Protein AF-A0A4P2VG55-F1 (afdb_monomer)

Sequence (116 aa):
MADAEVGRYVLEERNGRLILSYYGGGGRMQVASTDARHRHWLAAAGVKGEVPATLAEIDEVAKLFVAVRLLPYARSGRALADVLREMSDFELHYWYYAILRHGMRAVGAMKKLYGI

Radius of gyration: 13.65 Å; Cα contacts (8 Å, |Δi|>4): 176; chains: 1; bounding box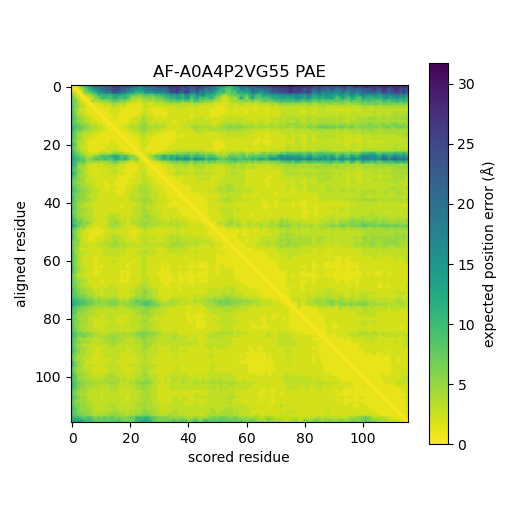: 30×31×34 Å

Solvent-accessible surface area (backbone atoms only — not comparable to full-atom values): 6308 Å² total; per-residue (Å²): 131,83,75,66,72,62,31,30,38,36,58,43,80,55,94,68,23,32,34,34,28,40,40,39,98,87,51,78,43,83,76,44,57,32,55,42,85,50,52,66,35,42,52,66,30,68,46,70,58,61,43,60,44,28,79,92,36,44,61,60,49,23,45,41,51,45,49,40,63,43,55,79,68,34,84,37,52,64,56,44,17,53,50,59,62,72,52,50,64,68,56,34,47,51,49,34,53,38,32,73,76,50,39,70,60,36,54,54,50,50,27,66,73,72,76,49

pLDDT: mean 93.22, std 6.6, range [51.44, 97.88]

Structure (mmCIF, N/CA/C/O backbone):
data_AF-A0A4P2VG55-F1
#
_entry.id   AF-A0A4P2VG55-F1
#
loop_
_atom_site.group_PDB
_atom_site.id
_atom_site.type_symbol
_atom_site.label_atom_id
_atom_site.label_alt_id
_atom_site.label_comp_id
_atom_site.label_asym_id
_atom_site.label_entity_id
_atom_site.label_seq_id
_atom_site.pdbx_PDB_ins_code
_atom_site.Cartn_x
_atom_site.Cartn_y
_atom_site.Cartn_z
_atom_site.occupancy
_atom_site.B_iso_or_equiv
_atom_site.auth_seq_id
_atom_site.auth_comp_id
_atom_site.auth_asym_id
_atom_site.auth_atom_id
_atom_site.pdbx_PDB_model_num
ATOM 1 N N . MET A 1 1 ? 11.593 -16.445 -19.366 1.00 51.44 1 MET A N 1
ATOM 2 C CA . MET A 1 1 ? 11.872 -15.006 -19.552 1.00 51.44 1 MET A CA 1
ATOM 3 C C . MET A 1 1 ? 12.124 -14.423 -18.179 1.00 51.44 1 MET A C 1
ATOM 5 O O . MET A 1 1 ? 11.302 -14.666 -17.309 1.00 51.44 1 MET A O 1
ATOM 9 N N . ALA A 1 2 ? 13.259 -13.758 -17.961 1.00 58.09 2 ALA A N 1
ATOM 10 C CA . ALA A 1 2 ? 13.461 -13.000 -16.729 1.00 58.09 2 ALA A CA 1
ATOM 11 C C . ALA A 1 2 ? 12.478 -11.822 -16.724 1.00 58.09 2 ALA A C 1
ATOM 13 O O . ALA A 1 2 ? 12.309 -11.166 -17.753 1.00 58.09 2 ALA A O 1
ATOM 14 N N . ASP A 1 3 ? 11.799 -11.618 -15.603 1.00 70.19 3 ASP A N 1
ATOM 15 C CA . ASP A 1 3 ? 10.904 -10.486 -15.395 1.00 70.19 3 ASP A CA 1
ATOM 16 C C . ASP A 1 3 ? 11.740 -9.198 -15.418 1.00 70.19 3 ASP A C 1
ATOM 18 O O . ASP A 1 3 ? 12.733 -9.088 -14.696 1.00 70.19 3 ASP A O 1
ATOM 22 N N . ALA A 1 4 ? 11.425 -8.273 -16.324 1.00 79.81 4 ALA A N 1
ATOM 23 C CA . ALA A 1 4 ? 12.235 -7.077 -16.522 1.00 79.81 4 ALA A CA 1
ATOM 24 C C . ALA A 1 4 ? 11.852 -6.017 -15.481 1.00 79.81 4 ALA A C 1
ATOM 26 O O . ALA A 1 4 ? 10.719 -5.539 -15.474 1.00 79.81 4 ALA A O 1
ATOM 27 N N . GLU A 1 5 ? 12.796 -5.622 -14.621 1.00 83.81 5 GLU A N 1
ATOM 28 C CA . GLU A 1 5 ? 12.613 -4.489 -13.705 1.00 83.81 5 GLU A CA 1
ATOM 29 C C . GLU A 1 5 ? 12.470 -3.196 -14.520 1.00 83.81 5 GLU A C 1
ATOM 31 O O . GLU A 1 5 ? 13.413 -2.749 -15.174 1.00 83.81 5 GLU A O 1
ATOM 36 N N . VAL A 1 6 ? 11.282 -2.585 -14.484 1.00 88.50 6 VAL A N 1
ATOM 37 C CA . VAL A 1 6 ? 11.009 -1.302 -15.166 1.00 88.50 6 VAL A CA 1
ATOM 38 C C . VAL A 1 6 ? 11.196 -0.087 -14.249 1.00 88.50 6 VAL A C 1
ATOM 40 O O . VAL A 1 6 ? 11.140 1.062 -14.696 1.00 88.50 6 VAL A O 1
ATOM 43 N N . GLY A 1 7 ? 11.440 -0.339 -12.963 1.00 93.88 7 GLY A N 1
ATOM 44 C CA . GLY A 1 7 ? 11.624 0.659 -11.919 1.00 93.88 7 GLY A CA 1
ATOM 45 C C . GLY A 1 7 ? 11.490 0.046 -10.527 1.00 93.88 7 GLY A C 1
ATOM 46 O O . GLY A 1 7 ? 11.538 -1.169 -10.364 1.00 93.88 7 GLY A O 1
ATOM 47 N N . ARG A 1 8 ? 11.278 0.885 -9.513 1.00 96.19 8 ARG A N 1
ATOM 48 C CA . ARG A 1 8 ? 11.061 0.461 -8.122 1.00 96.19 8 ARG A CA 1
ATOM 49 C C . ARG A 1 8 ? 10.193 1.438 -7.346 1.00 96.19 8 ARG A C 1
ATOM 51 O O . ARG A 1 8 ? 10.204 2.641 -7.608 1.00 96.19 8 ARG A O 1
ATOM 58 N N . TYR A 1 9 ? 9.482 0.924 -6.357 1.00 96.69 9 TYR A N 1
ATOM 59 C CA . TYR A 1 9 ? 8.733 1.694 -5.377 1.00 96.69 9 TYR A CA 1
ATOM 60 C C . TYR A 1 9 ? 9.535 1.782 -4.085 1.00 96.69 9 TYR A C 1
ATOM 62 O O . TYR A 1 9 ? 9.988 0.765 -3.574 1.00 96.69 9 TYR A O 1
ATOM 70 N N . VAL A 1 10 ? 9.710 2.989 -3.554 1.00 96.94 10 VAL A N 1
ATOM 71 C CA . VAL A 1 10 ? 10.512 3.248 -2.353 1.00 96.94 10 VAL A CA 1
ATOM 72 C C . VAL A 1 10 ? 9.712 4.103 -1.384 1.00 96.94 10 VAL A C 1
ATOM 74 O O . VAL A 1 10 ? 9.161 5.140 -1.761 1.00 96.94 10 VAL A O 1
ATOM 77 N N . LEU A 1 11 ? 9.672 3.682 -0.124 1.00 96.44 11 LEU A N 1
ATOM 78 C CA . LEU A 1 11 ? 9.104 4.435 0.980 1.00 96.44 11 LEU A CA 1
ATOM 79 C C . LEU A 1 11 ? 10.193 5.281 1.651 1.00 96.44 11 LEU A C 1
ATOM 81 O O . LEU A 1 11 ? 11.009 4.794 2.431 1.00 96.44 11 LEU A O 1
ATOM 85 N N . GLU A 1 12 ? 10.186 6.574 1.365 1.00 95.56 12 GLU A N 1
ATOM 86 C CA . GLU A 1 12 ? 11.163 7.529 1.881 1.00 95.56 12 GLU A CA 1
ATOM 87 C C . GLU A 1 12 ? 10.568 8.355 3.016 1.00 95.56 12 GLU A C 1
ATOM 89 O O . GLU A 1 12 ? 9.402 8.735 2.965 1.00 95.56 12 GLU A O 1
ATOM 94 N N . GLU A 1 13 ? 11.373 8.720 4.008 1.00 95.50 13 GLU A N 1
ATOM 95 C CA . GLU A 1 13 ? 10.948 9.680 5.025 1.00 95.50 13 GLU A CA 1
ATOM 96 C C . GLU A 1 13 ? 11.500 11.069 4.726 1.00 95.50 13 GLU A C 1
ATOM 98 O O . GLU A 1 13 ? 12.702 11.235 4.522 1.00 95.50 13 GLU A O 1
ATOM 103 N N . ARG A 1 14 ? 10.618 12.072 4.673 1.00 94.62 14 ARG A N 1
ATOM 104 C CA . ARG A 1 14 ? 10.980 13.478 4.446 1.00 94.62 14 ARG A CA 1
ATOM 105 C C . ARG A 1 14 ? 10.031 14.388 5.217 1.00 94.62 14 ARG A C 1
ATOM 107 O O . ARG A 1 14 ? 8.817 14.262 5.079 1.00 94.62 14 ARG A O 1
ATOM 114 N N . ASN A 1 15 ? 10.576 15.324 5.995 1.00 94.69 15 ASN A N 1
ATOM 115 C CA . ASN A 1 15 ? 9.811 16.342 6.733 1.00 94.69 15 ASN A CA 1
ATOM 116 C C . ASN A 1 15 ? 8.650 15.757 7.570 1.00 94.69 15 ASN A C 1
ATOM 118 O O . ASN A 1 15 ? 7.528 16.256 7.513 1.00 94.69 15 ASN A O 1
ATOM 122 N N . GLY A 1 16 ? 8.896 14.656 8.292 1.00 95.06 16 GLY A N 1
ATOM 123 C CA . GLY A 1 16 ? 7.879 13.993 9.123 1.00 95.06 16 GLY A CA 1
ATOM 124 C C . GLY A 1 16 ? 6.804 13.223 8.344 1.00 95.06 16 GLY A C 1
ATOM 125 O O . GLY A 1 16 ? 5.785 12.837 8.912 1.00 95.06 16 GLY A O 1
ATOM 126 N N . ARG A 1 17 ? 7.003 12.977 7.045 1.00 96.62 17 ARG A N 1
ATOM 127 C CA . ARG A 1 17 ? 6.096 12.189 6.202 1.00 96.62 17 ARG A CA 1
ATOM 128 C C . ARG A 1 17 ? 6.804 10.969 5.641 1.00 96.62 17 ARG A C 1
ATOM 130 O O . ARG A 1 17 ? 7.966 11.063 5.257 1.00 96.62 17 ARG A O 1
ATOM 137 N N . LEU A 1 18 ? 6.073 9.867 5.505 1.00 96.81 18 LEU A N 1
ATOM 138 C CA . LEU A 1 18 ? 6.463 8.763 4.632 1.00 96.81 18 LEU A CA 1
ATOM 139 C C . LEU A 1 18 ? 5.898 9.031 3.246 1.00 96.81 18 LEU A C 1
ATOM 141 O O . LEU A 1 18 ? 4.701 9.271 3.083 1.00 96.81 18 LEU A O 1
ATOM 145 N N . ILE A 1 19 ? 6.765 8.995 2.252 1.00 96.81 19 ILE A N 1
ATOM 146 C CA . ILE A 1 19 ? 6.461 9.275 0.861 1.00 96.81 19 ILE A CA 1
ATOM 147 C C . ILE A 1 19 ? 6.755 8.008 0.078 1.00 96.81 19 ILE A C 1
ATOM 149 O O . ILE A 1 19 ? 7.898 7.570 0.004 1.00 96.81 19 ILE A O 1
ATOM 153 N N . LEU A 1 20 ? 5.713 7.434 -0.513 1.00 97.06 20 LEU A N 1
ATOM 154 C CA . LEU A 1 20 ? 5.859 6.368 -1.486 1.00 97.06 20 LEU A CA 1
ATOM 155 C C . LEU A 1 20 ? 6.198 7.002 -2.834 1.00 97.06 20 LEU A C 1
ATOM 157 O O . LEU A 1 20 ? 5.365 7.701 -3.416 1.00 97.06 20 LEU A O 1
ATOM 161 N N . SER A 1 21 ? 7.412 6.762 -3.312 1.00 97.38 21 SER A N 1
ATOM 162 C CA . SER A 1 21 ? 7.919 7.236 -4.597 1.00 97.38 21 SER A CA 1
ATOM 163 C C . SER A 1 21 ? 8.105 6.063 -5.555 1.00 97.38 21 SER A C 1
ATOM 165 O O . SER A 1 21 ? 8.606 5.019 -5.158 1.00 97.38 21 SER A O 1
ATOM 167 N N . TYR A 1 22 ? 7.764 6.254 -6.822 1.00 96.44 22 TYR A N 1
ATOM 168 C CA . TYR A 1 22 ? 8.192 5.400 -7.921 1.00 96.44 22 TYR A CA 1
ATOM 169 C C . TYR A 1 22 ? 9.444 5.999 -8.574 1.00 96.44 22 TYR A C 1
ATOM 171 O O . TYR A 1 22 ? 9.483 7.199 -8.858 1.00 96.44 22 TYR A O 1
ATOM 179 N N . TYR A 1 23 ? 10.448 5.164 -8.817 1.00 95.38 23 TYR A N 1
ATOM 180 C CA . TYR A 1 23 ? 11.685 5.488 -9.521 1.00 95.38 23 TYR A CA 1
ATOM 181 C C . TYR A 1 23 ? 11.787 4.621 -10.777 1.00 95.38 23 TYR A C 1
ATOM 183 O O . TYR A 1 23 ? 11.900 3.404 -10.667 1.00 95.38 23 TYR A O 1
ATOM 191 N N . GLY A 1 24 ? 11.774 5.228 -11.964 1.00 92.56 24 GLY A N 1
ATOM 192 C CA . GLY A 1 24 ? 11.915 4.496 -13.226 1.00 92.56 24 GLY A CA 1
ATOM 193 C C . GLY A 1 24 ? 12.050 5.417 -14.437 1.00 92.56 24 GLY A C 1
ATOM 194 O O . GLY A 1 24 ? 11.683 6.589 -14.353 1.00 92.56 24 GLY A O 1
ATOM 195 N N . GLY A 1 25 ? 12.608 4.887 -15.536 1.00 76.88 25 GLY A N 1
ATOM 196 C CA . GLY A 1 25 ? 12.551 5.382 -16.930 1.00 76.88 25 GLY A CA 1
ATOM 197 C C . GLY A 1 25 ? 12.823 6.863 -17.259 1.00 76.88 25 GLY A C 1
ATOM 198 O O . GLY A 1 25 ? 12.697 7.236 -18.420 1.00 76.88 25 GLY A O 1
ATOM 199 N N . GLY A 1 26 ? 13.151 7.723 -16.294 1.00 77.06 26 GLY A N 1
ATOM 200 C CA . GLY A 1 26 ? 13.229 9.173 -16.504 1.00 77.06 26 GLY A CA 1
ATOM 201 C C . GLY A 1 26 ? 13.107 10.036 -15.245 1.00 77.06 26 GLY A C 1
ATOM 202 O O . GLY A 1 26 ? 13.266 11.250 -15.337 1.00 77.06 26 GLY A O 1
ATOM 203 N N . GLY A 1 27 ? 12.855 9.457 -14.065 1.00 88.75 27 GLY A N 1
ATOM 204 C CA . GLY A 1 27 ? 12.942 10.211 -12.816 1.00 88.75 27 GLY A CA 1
ATOM 205 C C . GLY A 1 27 ? 12.180 9.599 -11.650 1.00 88.75 27 GLY A C 1
ATOM 206 O O . GLY A 1 27 ? 11.925 8.397 -11.593 1.00 88.75 27 GLY A O 1
ATOM 207 N N . ARG A 1 28 ? 11.837 10.469 -10.699 1.00 94.06 28 ARG A N 1
ATOM 208 C CA . ARG A 1 28 ? 11.106 10.139 -9.479 1.00 94.06 28 ARG A CA 1
ATOM 209 C C . ARG A 1 28 ? 9.703 10.732 -9.534 1.00 94.06 28 ARG A C 1
ATOM 211 O O . ARG A 1 28 ? 9.555 11.937 -9.721 1.00 94.06 28 ARG A O 1
ATOM 218 N N . MET A 1 29 ? 8.696 9.912 -9.259 1.00 94.19 29 MET A N 1
ATOM 219 C CA . MET A 1 29 ? 7.306 10.334 -9.107 1.00 94.19 29 MET A CA 1
ATOM 220 C C . MET A 1 29 ? 6.805 9.992 -7.707 1.00 94.19 29 MET A C 1
ATOM 222 O O . MET A 1 29 ? 6.912 8.853 -7.268 1.00 94.19 29 MET A O 1
ATOM 226 N N . GLN A 1 30 ? 6.218 10.956 -7.003 1.00 94.69 30 GLN A N 1
ATOM 227 C CA . GLN A 1 30 ? 5.509 10.661 -5.760 1.00 94.69 30 GLN A CA 1
ATOM 228 C C . GLN A 1 30 ? 4.151 10.018 -6.073 1.00 94.69 30 GLN A C 1
ATOM 230 O O . GLN A 1 30 ? 3.346 10.589 -6.800 1.00 94.69 30 GLN A O 1
ATOM 235 N N . VAL A 1 31 ? 3.888 8.856 -5.479 1.00 94.12 31 VAL A N 1
ATOM 236 C CA . VAL A 1 31 ? 2.681 8.046 -5.699 1.00 94.12 31 VAL A CA 1
ATOM 237 C C . VAL A 1 31 ? 1.671 8.244 -4.568 1.00 94.12 31 VAL A C 1
ATOM 239 O O . VAL A 1 31 ? 0.481 8.445 -4.803 1.00 94.12 31 VAL A O 1
ATOM 242 N N . ALA A 1 32 ? 2.139 8.205 -3.320 1.00 94.50 32 ALA A N 1
ATOM 243 C CA . ALA A 1 32 ? 1.304 8.382 -2.137 1.00 94.50 32 ALA A CA 1
ATOM 244 C C . ALA A 1 32 ? 2.126 8.945 -0.972 1.00 94.50 32 ALA A C 1
ATOM 246 O O . ALA A 1 32 ? 3.355 8.968 -1.007 1.00 94.50 32 ALA A O 1
ATOM 247 N N . SER A 1 33 ? 1.457 9.426 0.076 1.00 95.56 33 SER A N 1
ATOM 248 C CA . SER A 1 33 ? 2.147 9.810 1.308 1.00 95.56 33 SER A CA 1
ATOM 249 C C . SER A 1 33 ? 1.267 9.652 2.537 1.00 95.56 33 SER A C 1
ATOM 251 O O . SER A 1 33 ? 0.041 9.740 2.456 1.00 95.56 33 SER A O 1
ATOM 253 N N . THR A 1 34 ? 1.919 9.465 3.676 1.00 95.81 34 THR A N 1
ATOM 254 C CA . THR A 1 34 ? 1.315 9.372 5.002 1.00 95.81 34 THR A CA 1
ATOM 255 C C . THR A 1 34 ? 2.249 10.003 6.039 1.00 95.81 34 THR A C 1
ATOM 257 O O . THR A 1 34 ? 3.325 10.490 5.698 1.00 95.81 34 THR A O 1
ATOM 260 N N . ASP A 1 35 ? 1.837 10.055 7.299 1.00 96.00 35 ASP A N 1
ATOM 261 C CA . ASP A 1 35 ? 2.656 10.574 8.400 1.00 96.00 35 ASP A CA 1
ATOM 262 C C . ASP A 1 35 ? 3.763 9.573 8.805 1.00 96.00 35 ASP A C 1
ATOM 264 O O . ASP A 1 35 ? 3.521 8.362 8.821 1.00 96.00 35 ASP A O 1
ATOM 268 N N . ALA A 1 36 ? 4.962 10.064 9.151 1.00 95.62 36 ALA A N 1
ATOM 269 C CA . ALA A 1 36 ? 6.093 9.261 9.644 1.00 95.62 36 ALA A CA 1
ATOM 270 C C . ALA A 1 36 ? 5.720 8.367 10.828 1.00 95.62 36 ALA A C 1
ATOM 272 O O . ALA A 1 36 ? 6.165 7.218 10.908 1.00 95.62 36 ALA A O 1
ATOM 273 N N . ARG A 1 37 ? 4.817 8.835 11.698 1.00 94.06 37 ARG A N 1
ATOM 274 C CA . ARG A 1 37 ? 4.344 8.064 12.853 1.00 94.06 37 ARG A CA 1
ATOM 275 C C . ARG A 1 37 ? 3.694 6.739 12.462 1.00 94.06 37 ARG A C 1
ATOM 277 O O . ARG A 1 37 ? 3.630 5.835 13.285 1.00 94.06 37 ARG A O 1
ATOM 284 N N . HIS A 1 38 ? 3.217 6.593 11.225 1.00 94.75 38 HIS A N 1
ATOM 285 C CA . HIS A 1 38 ? 2.569 5.371 10.755 1.00 94.75 38 HIS A CA 1
ATOM 286 C C . HIS A 1 38 ? 3.554 4.273 10.312 1.00 94.75 38 HIS A C 1
ATOM 288 O O . HIS A 1 38 ? 3.118 3.170 9.985 1.00 94.75 38 HIS A O 1
ATOM 294 N N . ARG A 1 39 ? 4.871 4.529 10.337 1.00 94.62 39 ARG A N 1
ATOM 295 C CA . ARG A 1 39 ? 5.918 3.575 9.920 1.00 94.62 39 ARG A CA 1
ATOM 296 C C . ARG A 1 39 ? 5.799 2.221 10.617 1.00 94.62 39 ARG A C 1
ATOM 298 O O . ARG A 1 39 ? 5.910 1.185 9.970 1.00 94.62 39 ARG A O 1
ATOM 305 N N . HIS A 1 40 ? 5.548 2.223 11.925 1.00 94.38 40 HIS A N 1
ATOM 306 C CA . HIS A 1 40 ? 5.441 0.983 12.693 1.00 94.38 40 HIS A CA 1
ATOM 307 C C . HIS A 1 40 ? 4.235 0.132 12.270 1.00 94.38 40 HIS A C 1
ATOM 309 O O . HIS A 1 40 ? 4.329 -1.091 12.277 1.00 94.38 40 HIS A O 1
ATOM 315 N N . TRP A 1 41 ? 3.136 0.752 11.827 1.00 95.25 41 TRP A N 1
ATOM 316 C CA . TRP A 1 41 ? 1.977 0.024 11.305 1.00 95.25 41 TRP A CA 1
ATOM 317 C C . TRP A 1 41 ? 2.224 -0.564 9.916 1.00 95.25 41 TRP A C 1
ATOM 319 O O . TRP A 1 41 ? 1.747 -1.658 9.638 1.00 95.25 41 TRP A O 1
ATOM 329 N N . LEU A 1 42 ? 3.011 0.107 9.068 1.00 94.31 42 LEU A N 1
ATOM 330 C CA . LEU A 1 42 ? 3.463 -0.471 7.795 1.00 94.31 42 LEU A CA 1
ATOM 331 C C . LEU A 1 42 ? 4.318 -1.720 8.030 1.00 94.31 42 LEU A C 1
ATOM 333 O O . LEU A 1 42 ? 4.068 -2.758 7.424 1.00 94.31 42 LEU A O 1
ATOM 337 N N . ALA A 1 43 ? 5.268 -1.645 8.965 1.00 94.06 43 ALA A N 1
ATOM 338 C CA . ALA A 1 43 ? 6.077 -2.800 9.346 1.00 94.06 43 ALA A CA 1
ATOM 339 C C . ALA A 1 43 ? 5.212 -3.934 9.926 1.00 94.06 43 ALA A C 1
ATOM 341 O O . ALA A 1 43 ? 5.382 -5.089 9.545 1.00 94.06 43 ALA A O 1
ATOM 342 N N . ALA A 1 44 ? 4.237 -3.609 10.783 1.00 94.81 44 ALA A N 1
ATOM 343 C CA . ALA A 1 44 ? 3.303 -4.588 11.342 1.00 94.81 44 ALA A CA 1
ATOM 344 C C . ALA A 1 44 ? 2.406 -5.244 10.277 1.00 94.81 44 ALA A C 1
ATOM 346 O O . ALA A 1 44 ? 2.036 -6.403 10.428 1.00 94.81 44 ALA A O 1
ATOM 347 N N . ALA A 1 45 ? 2.089 -4.535 9.191 1.00 93.56 45 ALA A N 1
ATOM 348 C CA . ALA A 1 45 ? 1.377 -5.080 8.037 1.00 93.56 45 ALA A CA 1
ATOM 349 C C . ALA A 1 45 ? 2.267 -5.967 7.139 1.00 93.56 45 ALA A C 1
ATOM 351 O O . ALA A 1 45 ? 1.774 -6.562 6.179 1.00 93.56 45 ALA A O 1
ATOM 352 N N . GLY A 1 46 ? 3.571 -6.060 7.423 1.00 93.62 46 GLY A N 1
ATOM 353 C CA . GLY A 1 46 ? 4.544 -6.787 6.606 1.00 93.62 46 GLY A CA 1
ATOM 354 C C . GLY A 1 46 ? 4.908 -6.067 5.307 1.00 93.62 46 GLY A C 1
ATOM 355 O O . GLY A 1 46 ? 5.291 -6.718 4.346 1.00 93.62 46 GLY A O 1
ATOM 356 N N . VAL A 1 47 ? 4.750 -4.742 5.247 1.00 93.62 47 VAL A N 1
ATOM 357 C CA . VAL A 1 47 ? 5.058 -3.951 4.049 1.00 93.62 47 VAL A CA 1
ATOM 358 C C . VAL A 1 47 ? 6.568 -3.743 3.922 1.00 93.62 47 VAL A C 1
ATOM 360 O O . VAL A 1 47 ? 7.215 -3.238 4.845 1.00 93.62 47 VAL A O 1
ATOM 363 N N . LYS A 1 48 ? 7.122 -4.079 2.753 1.00 90.94 48 LYS A N 1
ATOM 364 C CA . LYS A 1 48 ? 8.521 -3.802 2.401 1.00 90.94 48 LYS A CA 1
ATOM 365 C C . LYS A 1 48 ? 8.732 -2.297 2.169 1.00 90.94 48 LYS A C 1
ATOM 367 O O . LYS A 1 48 ? 7.879 -1.609 1.612 1.00 90.94 48 LYS A O 1
ATOM 372 N N . GLY A 1 49 ? 9.883 -1.773 2.595 1.00 90.19 49 GLY A N 1
ATOM 373 C CA . GLY A 1 49 ? 10.245 -0.361 2.387 1.00 90.19 49 GLY A CA 1
ATOM 374 C C . GLY A 1 49 ? 10.669 -0.035 0.952 1.00 90.19 49 GLY A C 1
ATOM 375 O O . GLY A 1 49 ? 10.590 1.119 0.538 1.00 90.19 49 GLY A O 1
ATOM 376 N N . GLU A 1 50 ? 11.088 -1.044 0.194 1.00 95.19 50 GLU A N 1
ATOM 377 C CA . GLU A 1 50 ? 11.453 -0.950 -1.216 1.00 95.19 50 GLU A CA 1
ATOM 378 C C . GLU A 1 50 ? 10.959 -2.208 -1.934 1.00 95.19 50 GLU A C 1
ATOM 380 O O . GLU A 1 50 ? 11.124 -3.316 -1.419 1.00 95.19 50 GLU A O 1
ATOM 385 N N . VAL A 1 51 ? 10.315 -2.028 -3.088 1.00 96.00 51 VAL A N 1
ATOM 386 C CA . VAL A 1 51 ? 9.715 -3.102 -3.888 1.00 96.00 51 VAL A CA 1
ATOM 387 C C . VAL A 1 51 ? 10.062 -2.877 -5.364 1.00 96.00 51 VAL A C 1
ATOM 389 O O . VAL A 1 51 ? 9.711 -1.821 -5.905 1.00 96.00 51 VAL A O 1
ATOM 392 N N . PRO A 1 52 ? 10.746 -3.817 -6.040 1.00 95.31 52 PRO A N 1
ATOM 393 C CA . PRO A 1 52 ? 10.964 -3.749 -7.483 1.00 95.31 52 PRO A CA 1
ATOM 394 C C . PRO A 1 52 ? 9.639 -3.668 -8.251 1.00 95.31 52 PRO A C 1
ATOM 396 O O . PRO A 1 52 ? 8.662 -4.322 -7.901 1.00 95.31 52 PRO A O 1
ATOM 399 N N . ALA A 1 53 ? 9.590 -2.870 -9.315 1.00 92.38 53 ALA A N 1
ATOM 400 C CA . ALA A 1 53 ? 8.441 -2.827 -10.213 1.00 92.38 53 ALA A CA 1
ATOM 401 C C . ALA A 1 53 ? 8.581 -3.942 -11.257 1.00 92.38 53 ALA A C 1
ATOM 403 O O . ALA A 1 53 ? 9.023 -3.709 -12.383 1.00 92.38 53 ALA A O 1
ATOM 404 N N . THR A 1 54 ? 8.240 -5.157 -10.843 1.00 93.56 54 THR A N 1
ATOM 405 C CA . THR A 1 54 ? 8.212 -6.375 -11.662 1.00 93.56 54 THR A CA 1
ATOM 406 C C . THR A 1 54 ? 6.828 -7.021 -11.562 1.00 93.56 54 THR A C 1
ATOM 408 O O . THR A 1 54 ? 6.060 -6.707 -10.648 1.00 93.56 54 THR A O 1
ATOM 411 N N . LEU A 1 55 ? 6.474 -7.911 -12.493 1.00 88.88 55 LEU A N 1
ATOM 412 C CA . LEU A 1 55 ? 5.217 -8.662 -12.397 1.00 88.88 55 LEU A CA 1
ATOM 413 C C . LEU A 1 55 ? 5.208 -9.588 -11.174 1.00 88.88 55 LEU A C 1
ATOM 415 O O . LEU A 1 55 ? 4.167 -9.751 -10.550 1.00 88.88 55 LEU A O 1
ATOM 419 N N . ALA A 1 56 ? 6.357 -10.150 -10.805 1.00 92.25 56 ALA A N 1
ATOM 420 C CA . ALA A 1 56 ? 6.504 -11.032 -9.650 1.00 92.25 56 ALA A CA 1
ATOM 421 C C . ALA A 1 56 ? 6.279 -10.336 -8.294 1.00 92.25 56 ALA A C 1
ATOM 423 O O . ALA A 1 56 ? 5.939 -11.003 -7.325 1.00 92.25 56 ALA A O 1
ATOM 424 N N . GLU A 1 57 ? 6.463 -9.015 -8.211 1.00 94.50 57 GLU A N 1
ATOM 425 C CA . GLU A 1 57 ? 6.308 -8.236 -6.969 1.00 94.50 57 GLU A CA 1
ATOM 426 C C . GLU A 1 57 ? 5.050 -7.349 -6.990 1.00 94.50 57 GLU A C 1
ATOM 428 O O . GLU A 1 57 ? 4.875 -6.470 -6.145 1.00 94.50 57 GLU A O 1
ATOM 433 N N . ILE A 1 58 ? 4.151 -7.551 -7.958 1.00 92.12 58 ILE A N 1
ATOM 434 C CA . ILE A 1 58 ? 2.997 -6.668 -8.149 1.00 92.12 58 ILE A CA 1
ATOM 435 C C . ILE A 1 58 ? 2.028 -6.691 -6.953 1.00 92.12 58 ILE A C 1
ATOM 437 O O . ILE A 1 58 ? 1.445 -5.656 -6.621 1.00 92.12 58 ILE A O 1
ATOM 441 N N . ASP A 1 59 ? 1.920 -7.826 -6.257 1.00 94.75 59 ASP A N 1
ATOM 442 C CA . ASP A 1 59 ? 1.128 -7.970 -5.028 1.00 94.75 59 ASP A CA 1
ATOM 443 C C . ASP A 1 59 ? 1.697 -7.096 -3.897 1.00 94.75 59 ASP A C 1
ATOM 445 O O . ASP A 1 59 ? 0.970 -6.366 -3.216 1.00 94.75 59 ASP A O 1
ATOM 449 N N . GLU A 1 60 ? 3.024 -7.077 -3.754 1.00 95.50 60 GLU A N 1
ATOM 450 C CA . GLU A 1 60 ? 3.733 -6.251 -2.771 1.00 95.50 60 GLU A CA 1
ATOM 451 C C . GLU A 1 60 ? 3.615 -4.758 -3.095 1.00 95.50 60 GLU A C 1
ATOM 453 O O . GLU A 1 60 ? 3.420 -3.934 -2.196 1.00 95.50 60 GLU A O 1
ATOM 458 N N . VAL A 1 61 ? 3.651 -4.390 -4.381 1.00 95.06 61 VAL A N 1
ATOM 459 C CA . VAL A 1 61 ? 3.387 -3.014 -4.828 1.00 95.06 61 VAL A CA 1
ATOM 460 C C . VAL A 1 61 ? 1.962 -2.590 -4.466 1.00 95.06 61 VAL A C 1
ATOM 462 O O . VAL A 1 61 ? 1.768 -1.498 -3.916 1.00 95.06 61 VAL A O 1
ATOM 465 N N . ALA A 1 62 ? 0.967 -3.439 -4.743 1.00 96.12 62 ALA A N 1
ATOM 466 C CA . ALA A 1 62 ? -0.429 -3.169 -4.412 1.00 96.12 62 ALA A CA 1
ATOM 467 C C . ALA A 1 62 ? -0.602 -2.982 -2.899 1.00 96.12 62 ALA A C 1
ATOM 469 O O . ALA A 1 62 ? -1.164 -1.974 -2.456 1.00 96.12 62 ALA A O 1
ATOM 470 N N . LYS A 1 63 ? -0.036 -3.887 -2.096 1.00 96.56 63 LYS A N 1
ATOM 471 C CA . LYS A 1 63 ? -0.071 -3.823 -0.632 1.00 96.56 63 LYS A CA 1
ATOM 472 C C . LYS A 1 63 ? 0.585 -2.563 -0.081 1.00 96.56 63 LYS A C 1
ATOM 474 O O . LYS A 1 63 ? -0.032 -1.859 0.722 1.00 96.56 63 LYS A O 1
ATOM 479 N N . LEU A 1 64 ? 1.789 -2.230 -0.544 1.00 9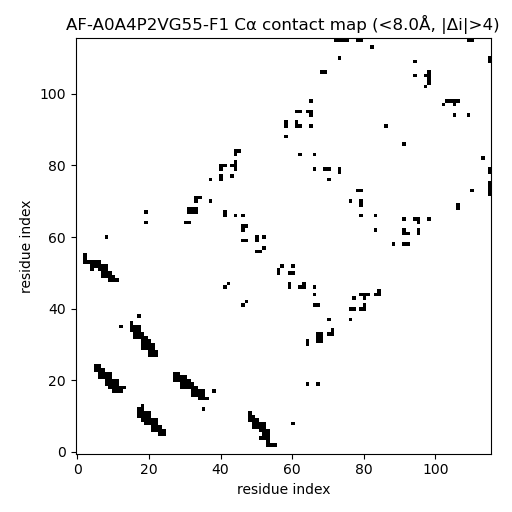6.19 64 LEU A N 1
ATOM 480 C CA . LEU A 1 64 ? 2.506 -1.012 -0.163 1.00 96.19 64 LEU A CA 1
ATOM 481 C C . LEU A 1 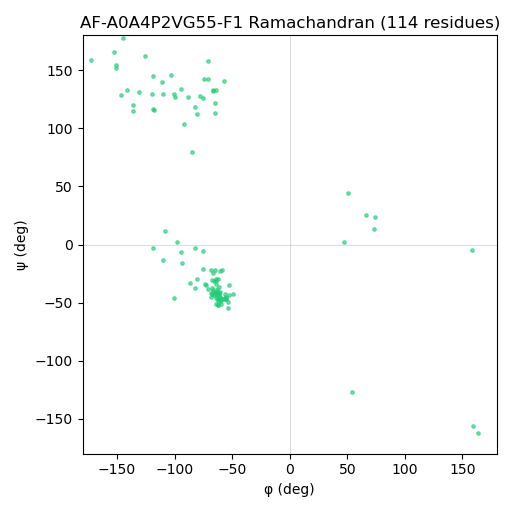64 ? 1.679 0.244 -0.478 1.00 96.19 64 LEU A C 1
ATOM 483 O O . LEU A 1 64 ? 1.514 1.117 0.380 1.00 96.19 64 LEU A O 1
ATOM 487 N N . PHE A 1 65 ? 1.110 0.328 -1.682 1.00 96.31 65 PHE A N 1
ATOM 488 C CA . PHE A 1 65 ? 0.273 1.454 -2.089 1.00 96.31 65 PHE A CA 1
ATOM 489 C C . PHE A 1 65 ? -0.986 1.588 -1.226 1.00 96.31 65 PHE A C 1
ATOM 491 O O . PHE A 1 65 ? -1.260 2.668 -0.690 1.00 96.31 65 PHE A O 1
ATOM 498 N N . VAL A 1 66 ? -1.745 0.499 -1.077 1.00 96.56 66 VAL A N 1
ATOM 499 C CA . VAL A 1 66 ? -3.000 0.472 -0.316 1.00 96.56 66 VAL A CA 1
ATOM 500 C C . VAL A 1 66 ? -2.738 0.849 1.143 1.00 96.56 66 VAL A C 1
ATOM 502 O O . VAL A 1 66 ? -3.426 1.717 1.686 1.00 96.56 66 VAL A O 1
ATOM 505 N N . ALA A 1 67 ? -1.691 0.294 1.757 1.00 96.06 67 ALA A N 1
ATOM 506 C CA . ALA A 1 67 ? -1.325 0.587 3.137 1.00 96.06 67 ALA A CA 1
ATOM 507 C C . ALA A 1 67 ? -1.011 2.076 3.351 1.00 96.06 67 ALA A C 1
ATOM 509 O O . ALA A 1 67 ? -1.605 2.725 4.219 1.00 96.06 67 ALA A O 1
ATOM 510 N N . VAL A 1 68 ? -0.135 2.654 2.520 1.00 96.06 68 VAL A N 1
ATOM 511 C CA . VAL A 1 68 ? 0.227 4.079 2.604 1.00 96.06 68 VAL A CA 1
ATOM 512 C C . VAL A 1 68 ? -0.995 4.969 2.377 1.00 96.06 68 VAL A C 1
ATOM 514 O O . VAL A 1 68 ? -1.133 6.001 3.040 1.00 96.06 68 VAL A O 1
ATOM 517 N N . ARG A 1 69 ? -1.907 4.579 1.478 1.00 95.69 69 ARG A N 1
ATOM 518 C CA . ARG A 1 69 ? -3.105 5.369 1.182 1.00 95.69 69 ARG A CA 1
ATOM 519 C C . ARG A 1 69 ? -4.142 5.330 2.300 1.00 95.69 69 ARG A C 1
ATOM 521 O O . ARG A 1 69 ? -4.807 6.343 2.507 1.00 95.69 69 ARG A O 1
ATOM 528 N N . LEU A 1 70 ? -4.295 4.207 3.000 1.00 95.00 70 LEU A N 1
ATOM 529 C CA . LEU A 1 70 ? -5.330 4.026 4.023 1.00 95.00 70 LEU A CA 1
ATOM 530 C C . LEU A 1 70 ? -4.921 4.510 5.408 1.00 95.00 70 LEU A C 1
ATOM 532 O O . LEU A 1 70 ? -5.776 5.011 6.137 1.00 95.00 70 LEU A O 1
ATOM 536 N N . LEU A 1 71 ? -3.640 4.403 5.768 1.00 93.56 71 LEU A N 1
ATOM 537 C CA . LEU A 1 71 ? -3.145 4.754 7.105 1.00 93.56 71 LEU A CA 1
ATOM 538 C C . LEU A 1 71 ? -3.587 6.131 7.624 1.00 93.56 71 LEU A C 1
ATOM 540 O O . LEU A 1 71 ? -3.987 6.200 8.783 1.00 93.56 71 LEU A O 1
ATOM 544 N N . PRO A 1 72 ? -3.590 7.217 6.822 1.00 92.50 72 PRO A N 1
ATOM 545 C CA . PRO A 1 72 ? -4.076 8.519 7.284 1.00 92.50 72 PRO A CA 1
ATOM 546 C C . PRO A 1 72 ? -5.545 8.529 7.716 1.00 92.50 72 PRO A C 1
ATOM 548 O O . PRO A 1 72 ? -5.969 9.434 8.431 1.00 92.50 72 PRO A O 1
ATOM 551 N N . TYR A 1 73 ? -6.335 7.576 7.227 1.00 91.62 73 TYR A N 1
ATOM 552 C CA . TYR A 1 73 ? -7.779 7.549 7.402 1.00 91.62 73 TYR A CA 1
ATOM 553 C C . TYR A 1 73 ? -8.244 6.435 8.334 1.00 91.62 73 TYR A C 1
ATOM 555 O O . TYR A 1 73 ? -9.404 6.475 8.745 1.00 91.62 73 TYR A O 1
ATOM 563 N N . ALA A 1 74 ? -7.383 5.473 8.659 1.00 91.31 74 ALA A N 1
ATOM 564 C CA . ALA A 1 74 ? -7.698 4.433 9.619 1.00 91.31 74 ALA A CA 1
ATOM 565 C C . ALA A 1 74 ? -7.844 5.039 11.023 1.00 91.31 74 ALA A C 1
ATOM 567 O O . ALA A 1 74 ? -7.003 5.813 11.480 1.00 91.31 74 ALA A O 1
ATOM 568 N N . ARG A 1 75 ? -8.915 4.675 11.726 1.00 88.00 75 ARG A N 1
ATOM 569 C CA . ARG A 1 75 ? -9.120 4.993 13.146 1.00 88.00 75 ARG A CA 1
ATOM 570 C C . ARG A 1 75 ? -8.114 4.257 14.025 1.00 88.00 75 ARG A C 1
ATOM 572 O O . ARG A 1 75 ? -7.741 4.759 15.079 1.00 88.00 75 ARG A O 1
ATOM 579 N N . SER A 1 76 ? -7.684 3.076 13.585 1.00 91.25 76 SER A N 1
ATOM 580 C CA . SER A 1 76 ? -6.698 2.242 14.262 1.00 91.25 76 SER A CA 1
ATOM 581 C C . SER A 1 76 ? -5.699 1.696 13.248 1.00 91.25 76 SER A C 1
ATOM 583 O O . SER A 1 76 ? -6.051 0.893 12.385 1.00 91.25 76 SER A O 1
ATOM 585 N N . GLY A 1 77 ? -4.433 2.107 13.371 1.00 92.62 77 GLY A N 1
ATOM 586 C CA . GLY A 1 77 ? -3.356 1.562 12.541 1.00 92.62 77 GLY A CA 1
ATOM 587 C C . GLY A 1 77 ? -3.145 0.061 12.761 1.00 92.62 77 GLY A C 1
ATOM 588 O O . GLY A 1 77 ? -2.810 -0.645 11.816 1.00 92.62 77 GLY A O 1
ATOM 589 N N . ARG A 1 78 ? -3.441 -0.438 13.971 1.00 93.62 78 ARG A N 1
ATOM 590 C CA . ARG A 1 78 ? -3.436 -1.872 14.292 1.00 93.62 78 ARG A CA 1
ATOM 591 C C . ARG A 1 78 ? -4.468 -2.636 13.476 1.00 93.62 78 ARG A C 1
ATOM 593 O O . ARG A 1 78 ? -4.112 -3.601 12.820 1.00 93.62 78 ARG A O 1
ATOM 600 N N . ALA A 1 79 ? -5.717 -2.168 13.484 1.00 92.62 79 ALA A N 1
ATOM 601 C CA . ALA A 1 79 ? -6.803 -2.822 12.757 1.00 92.62 79 ALA A CA 1
ATOM 602 C C . ALA A 1 79 ? -6.517 -2.858 11.250 1.00 92.62 79 ALA A C 1
ATOM 604 O O . ALA A 1 79 ? -6.715 -3.883 10.610 1.00 92.62 79 ALA A O 1
ATOM 605 N N . LEU A 1 80 ? -5.974 -1.769 10.694 1.00 95.19 80 LEU A N 1
ATOM 606 C CA . LEU A 1 80 ? -5.535 -1.757 9.300 1.00 95.19 80 LEU A CA 1
ATOM 607 C C . LEU A 1 80 ? -4.391 -2.749 9.043 1.00 95.19 80 LEU A C 1
ATOM 609 O O . LEU A 1 80 ? -4.419 -3.445 8.034 1.00 95.19 80 LEU A O 1
ATOM 613 N N . ALA A 1 81 ? -3.393 -2.824 9.925 1.00 95.62 81 ALA A N 1
ATOM 614 C CA . ALA A 1 81 ? -2.299 -3.778 9.773 1.00 95.62 81 ALA A CA 1
ATOM 615 C C . ALA A 1 81 ? -2.787 -5.235 9.837 1.00 95.62 81 ALA A C 1
ATOM 617 O O . ALA A 1 81 ? -2.300 -6.065 9.078 1.00 95.62 81 ALA A O 1
ATOM 618 N N . ASP A 1 82 ? -3.759 -5.534 10.699 1.00 95.44 82 ASP A N 1
ATOM 619 C CA . ASP A 1 82 ? -4.392 -6.852 10.796 1.00 95.44 82 ASP A CA 1
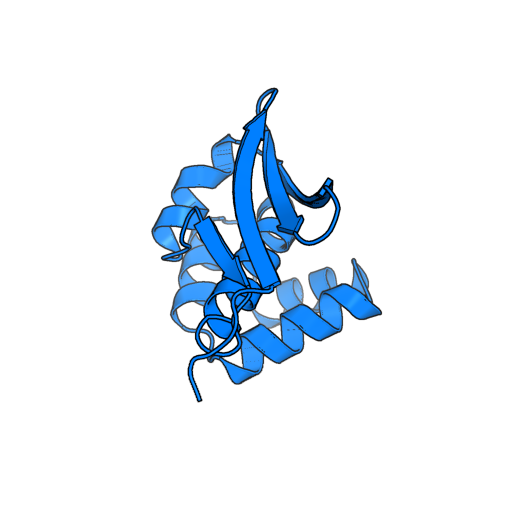ATOM 620 C C . ASP A 1 82 ? -5.135 -7.190 9.490 1.00 95.44 82 ASP A C 1
ATOM 622 O O . ASP A 1 82 ?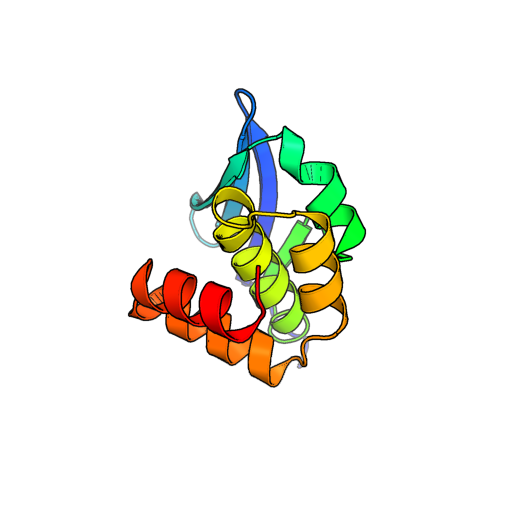 -4.829 -8.197 8.855 1.00 95.44 82 ASP A O 1
ATOM 626 N N . VAL A 1 83 ? -5.987 -6.279 9.004 1.00 95.12 83 VAL A N 1
ATOM 627 C CA . VAL A 1 83 ? -6.709 -6.429 7.727 1.00 95.12 83 VAL A CA 1
ATOM 628 C C . VAL A 1 83 ? -5.754 -6.654 6.553 1.00 95.12 83 VAL A C 1
ATOM 630 O O . VAL A 1 83 ? -5.971 -7.554 5.753 1.00 95.12 83 VAL A O 1
ATOM 633 N N . LEU A 1 84 ? -4.673 -5.878 6.443 1.00 95.56 84 LEU A N 1
ATOM 634 C CA . LEU A 1 84 ? -3.705 -6.004 5.345 1.00 95.56 84 LEU A CA 1
ATOM 635 C C . LEU A 1 84 ? -2.886 -7.301 5.380 1.00 95.56 84 LEU A C 1
ATOM 637 O O . LEU A 1 84 ? -2.312 -7.674 4.359 1.00 95.56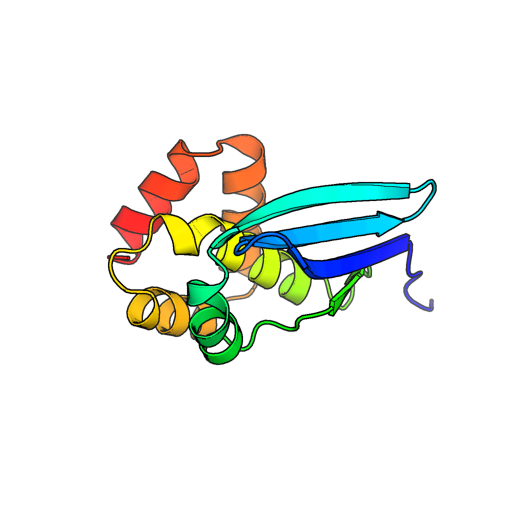 84 LEU A O 1
ATOM 641 N N . ARG A 1 85 ? -2.769 -7.959 6.539 1.00 95.06 85 ARG A N 1
ATOM 642 C CA . ARG A 1 85 ? -2.112 -9.270 6.649 1.00 95.06 85 ARG A CA 1
ATOM 643 C C . ARG A 1 85 ? -3.025 -10.411 6.222 1.00 95.06 85 ARG A C 1
ATOM 645 O O . ARG A 1 85 ? -2.521 -11.427 5.762 1.00 95.06 85 ARG A O 1
ATOM 652 N N . GLU A 1 86 ? -4.328 -10.243 6.408 1.00 94.19 86 GLU A N 1
ATOM 653 C CA . GLU A 1 86 ? -5.341 -11.261 6.113 1.00 94.19 86 GLU A CA 1
ATOM 654 C C . GLU A 1 86 ? -5.942 -11.112 4.708 1.00 94.19 86 GLU A C 1
ATOM 656 O O . GLU A 1 86 ? -6.563 -12.044 4.203 1.00 94.19 86 GLU A O 1
ATOM 661 N N . MET A 1 87 ? -5.751 -9.953 4.073 1.00 94.62 87 MET A N 1
ATOM 662 C CA . MET A 1 87 ? -6.255 -9.659 2.735 1.00 94.62 87 MET A CA 1
ATOM 663 C C . MET A 1 87 ? -5.618 -10.567 1.684 1.00 94.62 87 MET A C 1
ATOM 665 O O . MET A 1 87 ? -4.396 -10.703 1.629 1.00 94.62 87 MET A O 1
ATOM 669 N N . SER A 1 88 ? -6.451 -11.136 0.816 1.00 95.81 88 SER A N 1
ATOM 670 C CA . SER A 1 88 ? -5.971 -11.894 -0.340 1.00 95.81 88 SER A CA 1
ATOM 671 C C . SER A 1 88 ? -5.338 -10.982 -1.398 1.00 95.81 88 SER A C 1
ATOM 673 O O . SER A 1 88 ? -5.684 -9.801 -1.502 1.00 95.81 88 SER A O 1
ATOM 675 N N . ASP A 1 89 ? -4.477 -11.541 -2.252 1.00 94.56 89 ASP A N 1
ATOM 676 C CA . ASP A 1 89 ? -3.873 -10.799 -3.369 1.00 94.56 89 ASP A CA 1
ATOM 677 C C . ASP A 1 89 ? -4.955 -10.198 -4.278 1.00 94.56 89 ASP A C 1
ATOM 679 O O . ASP A 1 89 ? -4.905 -9.022 -4.633 1.00 94.56 89 ASP A O 1
ATOM 683 N N . PHE A 1 90 ? -6.013 -10.962 -4.571 1.00 96.12 90 PHE A N 1
ATOM 684 C CA . PHE A 1 90 ? -7.153 -10.476 -5.350 1.00 96.12 90 PHE A CA 1
ATOM 685 C C . PHE A 1 90 ? -7.788 -9.213 -4.745 1.00 96.12 90 PHE A C 1
ATOM 687 O O . PHE A 1 90 ? -8.049 -8.245 -5.463 1.00 96.12 90 PHE A O 1
ATOM 694 N N . GLU A 1 91 ? -8.031 -9.199 -3.434 1.00 96.38 91 GLU A N 1
ATOM 695 C CA . GLU A 1 91 ? -8.596 -8.034 -2.751 1.00 96.38 91 GLU A CA 1
ATOM 696 C C . GLU A 1 91 ? -7.631 -6.844 -2.757 1.00 96.38 91 GLU A C 1
ATOM 698 O O . GLU A 1 91 ? -8.065 -5.714 -2.995 1.00 96.38 91 GLU A O 1
ATOM 703 N N . LEU A 1 92 ? -6.332 -7.081 -2.544 1.00 96.00 92 LEU A N 1
ATOM 704 C CA . LEU A 1 92 ? -5.306 -6.037 -2.602 1.00 96.00 92 LEU A CA 1
ATOM 705 C C . LEU A 1 92 ? -5.279 -5.370 -3.977 1.00 96.00 92 LEU A C 1
ATOM 707 O O . LEU A 1 92 ? -5.313 -4.141 -4.064 1.00 96.00 92 LEU A O 1
ATOM 711 N N . HIS A 1 93 ? -5.296 -6.167 -5.045 1.00 96.75 93 HIS A N 1
ATOM 712 C CA . HIS A 1 93 ? -5.377 -5.677 -6.421 1.00 96.75 93 HIS A CA 1
ATOM 713 C C . HIS A 1 93 ? -6.668 -4.920 -6.683 1.00 96.75 93 HIS A C 1
ATOM 715 O O . HIS A 1 93 ? -6.635 -3.801 -7.200 1.00 96.75 93 HIS A O 1
ATOM 721 N N . TYR A 1 94 ? -7.809 -5.487 -6.291 1.00 97.38 94 TYR A N 1
ATOM 722 C CA . TYR A 1 94 ? -9.100 -4.823 -6.433 1.00 97.38 94 TYR A CA 1
ATOM 723 C C . TYR A 1 94 ? -9.080 -3.432 -5.787 1.00 97.38 94 TYR A C 1
ATOM 725 O O . TYR A 1 94 ? -9.443 -2.446 -6.435 1.00 97.38 94 TYR A O 1
ATOM 733 N N . TRP A 1 95 ? -8.604 -3.322 -4.544 1.00 97.38 95 TRP A N 1
ATOM 734 C CA . TRP A 1 95 ? -8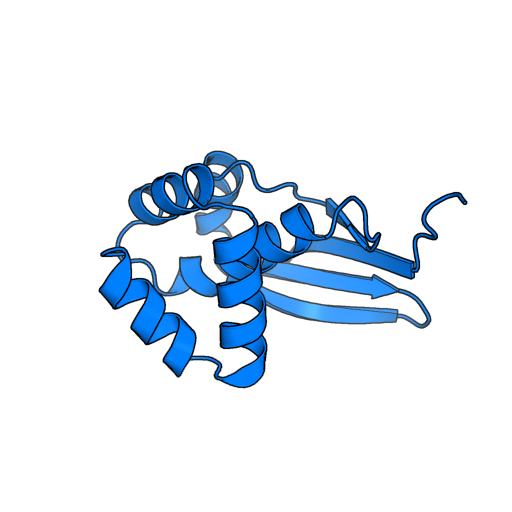.543 -2.045 -3.837 1.00 97.38 95 TRP A CA 1
ATOM 735 C C . TRP A 1 95 ? -7.488 -1.101 -4.396 1.00 97.38 95 TRP A C 1
ATOM 737 O O . TRP A 1 95 ? -7.762 0.094 -4.506 1.00 97.38 95 TRP A O 1
ATOM 747 N N . TYR A 1 96 ? -6.328 -1.608 -4.809 1.00 96.94 96 TYR A N 1
ATOM 748 C CA . TYR A 1 96 ? -5.317 -0.837 -5.528 1.00 96.94 96 TYR A CA 1
ATOM 749 C C . TYR A 1 96 ? -5.927 -0.151 -6.761 1.00 96.94 96 TYR A C 1
ATOM 751 O O . TYR A 1 96 ? -5.912 1.081 -6.862 1.00 96.94 96 TYR A O 1
ATOM 759 N N . TYR A 1 97 ? -6.571 -0.918 -7.646 1.00 96.75 97 TYR A N 1
ATOM 760 C CA . TYR A 1 97 ? -7.229 -0.386 -8.841 1.00 96.75 97 TYR A CA 1
ATOM 761 C C . TYR A 1 97 ? -8.413 0.530 -8.509 1.00 96.75 97 TYR A C 1
ATOM 763 O O . TYR A 1 97 ? -8.567 1.592 -9.124 1.00 96.75 97 TYR A O 1
ATOM 771 N N . ALA A 1 98 ? -9.242 0.165 -7.529 1.00 97.88 98 ALA A N 1
ATOM 772 C CA . ALA A 1 98 ? -10.387 0.970 -7.119 1.00 97.88 98 ALA A CA 1
ATOM 773 C C . ALA A 1 98 ? -9.950 2.332 -6.565 1.00 97.88 98 ALA A C 1
ATOM 775 O O . ALA A 1 98 ? -10.563 3.352 -6.880 1.00 97.88 98 ALA A O 1
ATOM 776 N N . ILE A 1 99 ? -8.872 2.382 -5.782 1.00 96.88 99 ILE A N 1
ATOM 777 C CA . ILE A 1 99 ? -8.307 3.626 -5.254 1.00 96.88 99 ILE A CA 1
ATOM 778 C C . ILE A 1 99 ? -7.704 4.469 -6.379 1.00 96.88 99 ILE A C 1
ATOM 780 O O . ILE A 1 99 ? -7.921 5.681 -6.389 1.00 96.88 99 ILE A O 1
ATOM 784 N N . LEU A 1 100 ? -7.000 3.868 -7.341 1.00 94.94 100 LEU A N 1
ATOM 785 C CA . LEU A 1 100 ? -6.473 4.604 -8.494 1.00 94.94 100 LEU A CA 1
ATOM 786 C C . LEU A 1 100 ? -7.586 5.240 -9.341 1.00 94.94 100 LEU A C 1
ATOM 788 O O . LEU A 1 100 ? -7.458 6.391 -9.750 1.00 94.94 100 LEU A O 1
AT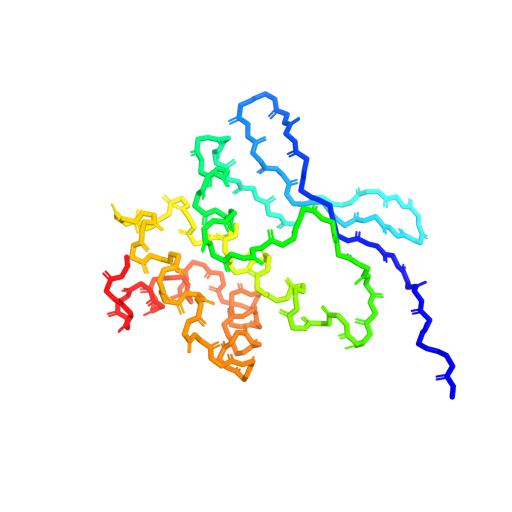OM 792 N N . ARG A 1 101 ? -8.696 4.527 -9.576 1.00 97.19 101 ARG A N 1
ATOM 793 C CA . ARG A 1 101 ? -9.816 5.028 -10.397 1.00 97.19 101 ARG A CA 1
ATOM 794 C C . ARG A 1 101 ? -10.790 5.938 -9.659 1.00 97.19 101 ARG A C 1
ATOM 796 O O . ARG A 1 101 ? -11.337 6.861 -10.257 1.00 97.19 101 ARG A O 1
ATOM 803 N N . HIS A 1 102 ? -11.071 5.655 -8.392 1.00 97.12 102 HIS A N 1
ATOM 804 C CA . HIS A 1 102 ? -12.172 6.281 -7.651 1.00 97.12 102 HIS A CA 1
ATOM 805 C C . HIS A 1 102 ? -11.706 7.084 -6.430 1.00 97.12 102 HIS A C 1
ATOM 807 O O . HIS A 1 102 ? -12.526 7.720 -5.755 1.00 97.12 102 HIS A O 1
ATOM 813 N N . GLY A 1 103 ? -10.403 7.084 -6.138 1.00 94.50 103 GLY A N 1
ATOM 814 C CA . GLY A 1 103 ? -9.785 7.900 -5.102 1.00 94.50 103 GLY A CA 1
ATOM 815 C C . GLY A 1 103 ? -10.440 7.717 -3.735 1.00 94.50 103 GLY A C 1
ATOM 816 O O . GLY A 1 103 ? -10.608 6.606 -3.230 1.00 94.50 103 GLY A O 1
ATOM 817 N N . MET A 1 104 ? -10.844 8.835 -3.127 1.00 94.88 104 MET A N 1
ATOM 818 C CA . MET A 1 104 ? -11.389 8.852 -1.767 1.00 94.88 104 MET A CA 1
ATOM 819 C C . MET A 1 104 ? -12.714 8.097 -1.606 1.00 94.88 104 MET A C 1
ATOM 821 O O . MET A 1 104 ? -13.027 7.679 -0.492 1.00 94.88 104 MET A O 1
ATOM 825 N N . ARG A 1 105 ? -13.481 7.877 -2.684 1.00 96.50 105 ARG A N 1
ATOM 826 C CA . ARG A 1 105 ? -14.709 7.066 -2.611 1.00 96.50 105 ARG A CA 1
ATOM 827 C C . ARG A 1 105 ? -14.386 5.602 -2.320 1.00 96.50 105 ARG A C 1
ATOM 829 O O . ARG A 1 105 ? -15.028 5.008 -1.459 1.00 96.50 105 ARG A O 1
ATOM 836 N N . ALA A 1 106 ? -13.358 5.054 -2.971 1.00 97.06 106 ALA A N 1
ATOM 837 C CA . ALA A 1 106 ? -12.883 3.698 -2.702 1.00 97.06 106 ALA A CA 1
ATOM 838 C C . ALA A 1 106 ? -12.295 3.581 -1.291 1.00 97.06 106 ALA A C 1
ATOM 840 O O . ALA A 1 106 ? -12.654 2.662 -0.564 1.00 97.06 106 ALA A O 1
ATOM 841 N N . VAL A 1 107 ? -11.494 4.563 -0.857 1.00 95.62 107 VAL A N 1
ATOM 842 C CA . VAL A 1 107 ? -10.989 4.627 0.529 1.00 95.62 107 VAL A CA 1
ATOM 843 C C . VAL A 1 107 ? -12.141 4.599 1.540 1.00 95.62 107 VAL A C 1
ATOM 845 O O . VAL A 1 107 ? -12.104 3.834 2.499 1.00 95.62 107 VAL A O 1
ATOM 848 N N . GLY A 1 108 ? -13.189 5.401 1.326 1.00 96.19 108 GLY A N 1
ATOM 849 C CA . GLY A 1 108 ? -14.362 5.424 2.201 1.00 96.19 108 GLY A CA 1
ATOM 850 C C . GLY A 1 108 ? -15.127 4.097 2.228 1.00 96.19 108 GLY A C 1
ATOM 851 O O . GLY A 1 108 ? -15.528 3.646 3.301 1.00 96.19 108 GLY A O 1
ATOM 852 N N . ALA A 1 109 ? -15.300 3.454 1.069 1.00 96.50 109 ALA A N 1
ATOM 853 C CA . ALA A 1 109 ? -15.950 2.149 0.966 1.00 96.50 109 ALA A CA 1
ATOM 854 C C . ALA A 1 109 ? -15.152 1.060 1.695 1.00 96.50 109 ALA A C 1
ATOM 856 O O . ALA A 1 109 ? -15.721 0.317 2.491 1.00 96.50 109 ALA A O 1
ATOM 857 N N . MET A 1 110 ? -13.836 1.027 1.487 1.00 95.12 110 MET A N 1
ATOM 858 C CA . MET A 1 110 ? -12.936 0.079 2.134 1.00 95.12 110 MET A CA 1
ATOM 859 C C . MET A 1 110 ? -12.969 0.223 3.655 1.00 95.12 110 MET A C 1
ATOM 861 O O . MET A 1 110 ? -13.153 -0.758 4.370 1.00 95.12 110 MET A O 1
ATOM 865 N N . LYS A 1 111 ? -12.901 1.461 4.158 1.00 94.31 111 LYS A N 1
ATOM 866 C CA . LYS A 1 111 ? -13.038 1.732 5.592 1.00 94.31 111 LYS A CA 1
ATOM 867 C C . LYS A 1 111 ? -14.323 1.180 6.186 1.00 94.31 111 LYS A C 1
ATOM 869 O O . LYS A 1 111 ? -14.311 0.572 7.250 1.00 94.31 111 LYS A O 1
ATOM 874 N N . LYS A 1 112 ? -15.440 1.394 5.491 1.00 94.12 112 LYS A N 1
ATOM 875 C CA . LYS A 1 112 ? -16.743 0.904 5.937 1.00 94.12 112 LYS A CA 1
ATOM 876 C C . LYS A 1 112 ? -16.809 -0.624 5.920 1.00 94.12 112 LYS A C 1
ATOM 878 O O . LYS A 1 112 ? -17.393 -1.190 6.835 1.00 94.12 112 LYS A O 1
ATOM 883 N N . LEU A 1 113 ? -16.229 -1.263 4.904 1.00 93.88 113 LEU A N 1
ATOM 884 C C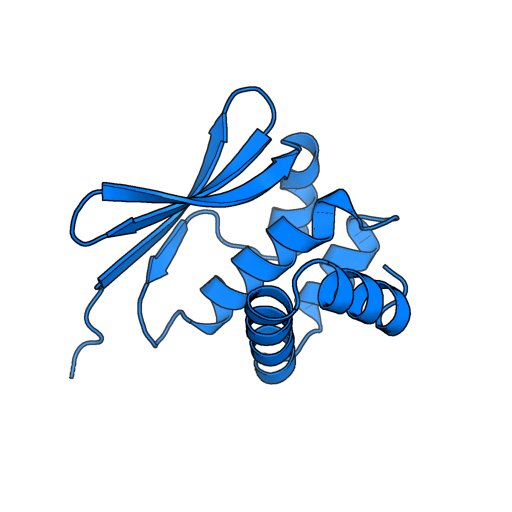A . LEU A 1 113 ? -16.261 -2.715 4.740 1.00 93.88 113 LEU A CA 1
ATOM 885 C C . LEU A 1 113 ? -15.435 -3.438 5.811 1.00 93.88 113 LEU A C 1
ATOM 887 O O . LEU A 1 113 ? -15.927 -4.390 6.403 1.00 93.88 113 LEU A O 1
ATOM 891 N N . TYR A 1 114 ? -14.219 -2.960 6.087 1.00 91.06 114 TYR A N 1
ATOM 892 C CA . TYR A 1 114 ? -13.291 -3.620 7.016 1.00 91.06 114 TYR A CA 1
ATOM 893 C C . TYR A 1 114 ? -13.286 -3.021 8.431 1.00 91.06 114 TYR A C 1
ATOM 895 O O . TYR A 1 114 ? -12.516 -3.453 9.281 1.00 91.06 114 TYR A O 1
ATOM 903 N N . GLY A 1 115 ? -14.122 -2.014 8.705 1.00 88.00 115 GLY A N 1
ATOM 904 C CA . GLY A 1 115 ? -14.213 -1.393 10.031 1.00 88.00 115 GLY A CA 1
ATOM 905 C C . GLY A 1 115 ? -12.953 -0.630 10.463 1.00 88.00 115 GLY A C 1
ATOM 906 O O . GLY A 1 115 ? -12.722 -0.472 11.663 1.00 88.00 115 GLY A O 1
ATOM 907 N N . ILE A 1 116 ? -12.153 -0.159 9.498 1.00 87.38 116 ILE A N 1
ATOM 908 C CA . ILE A 1 116 ? -10.883 0.555 9.720 1.00 87.38 116 ILE A CA 1
ATOM 909 C C . ILE A 1 116 ? -11.035 2.078 9.739 1.00 87.38 116 ILE A C 1
ATOM 911 O O . ILE A 1 116 ? -11.859 2.673 9.003 1.00 87.38 116 ILE A O 1
#

Nearest PDB structures (foldseek):
  4ksr-assembly1_A  TM=7.088E-01  e=1.411E+00  Vibrio cholerae O1 biovar El Tor str. N16961
  4pht-assembly1_A  TM=6.595E-01  e=1.254E+00  Vibrio vulnificus CMCP6
  4pht-assembly3_C  TM=6.620E-01  e=1.254E+00  Vibrio vulnificus CMCP6
  4pht-assembly2_B  TM=6.575E-01  e=1.254E+00  Vibrio vulnificus CMCP6
  8dzg-assembly1_A  TM=6.625E-01  e=1.786E+00  Escherichia coli

Mean predicted aligned error: 3.56 Å

Secondary structure (DSSP, 8-state):
-PPP---EEEEEEETTEEEEEEEETTEEEEEEEEEGGGHHHHHHTT--SEEE-SGGGHHHHHHHHHHHHHTTT-S-HHHHHHHHHH--HHHHHHHHHHHHHHTHHHHHHHHHHHT-

Organism: NCBI:txid1874277

Foldseek 3Di:
DPFDQQWKWAFDDDPQKTWTWTQGDPGIDTQAMDGNVLVVLCVLLVQDRMFTPTPVRVLSVLLNNLLRLQSRPDPDSNLVSVCSNPDDSVRSVVLSVCCVVPNVVSSVVVCVVSVD